Protein AF-A0A6V6YY08-F1 (afdb_monomer)

Radius of gyration: 14.43 Å; Cα contacts (8 Å, |Δi|>4): 231; chains: 1; bounding box: 36×27×41 Å

Sequence (108 aa):
MWDEKTYLIHSSEENLTLHISELTDDYLDFTEKWTRMAPAGHNEAPAIFKKDGIYYMITSGCTGWEPNEARSFKSNSIWGPWESIGNPCTGKDADLTFHSQSTYILPA

Foldseek 3Di:
DDPPWDWDWAQDDVLQWIKIFTADPVNPGTDPDIATANGRQSWAQWAWDDDPQKIKIKTFHDPPQQAAFIWMWIASDPRDPIHTPGGPADDPCNRRVVVDGHHYDDDD

Secondary structure (DSSP, 8-state):
------EEEEEETTTTEEEEEEEPTTSSSEEEEEEEESTTS--EEEEEEEETTEEEEEEE---TTS----EEEEESSTTSPPEEEE----STTGGGGGG---------

Nearest PDB structures (foldseek):
  6euh-assembly2_B  TM=9.909E-01  e=3.787E-12  Bacteroides thetaiotaomicron VPI-5482
  6euj-assembly1_C  TM=9.656E-01  e=1.947E-10  Bacteroides thetaiotaomicron VPI-5482
  3vsf-assembly4_D  TM=9.374E-01  e=4.634E-08  Acetivibrio thermocellus ATCC 27405
  3nqh-assembly1_A  TM=7.608E-01  e=1.450E-05  Bacteroides thetaiotaomicron VPI-5482
  5a8d-assembly1_A  TM=8.014E-01  e=1.432E-02  Acetivibrio thermocellus

Structure (mmCIF, N/CA/C/O backbone):
data_AF-A0A6V6YY08-F1
#
_entry.id   AF-A0A6V6YY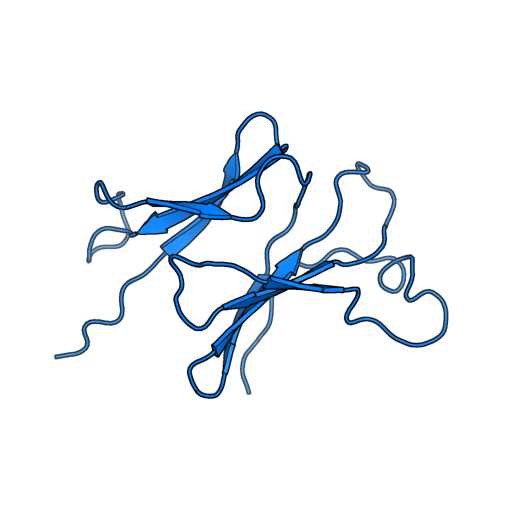08-F1
#
loop_
_atom_site.group_PDB
_atom_site.id
_atom_site.type_symbol
_atom_site.label_atom_id
_atom_site.label_alt_id
_atom_site.label_comp_id
_atom_site.label_asym_id
_atom_site.label_entity_id
_atom_site.label_seq_id
_atom_site.pdbx_PDB_ins_code
_atom_site.Cartn_x
_atom_site.Cartn_y
_atom_site.Cartn_z
_atom_site.occupancy
_atom_site.B_iso_or_equiv
_atom_site.auth_seq_id
_atom_site.auth_comp_id
_atom_site.auth_asym_id
_atom_site.auth_atom_id
_atom_site.pdbx_PDB_model_num
ATOM 1 N N . MET A 1 1 ? -23.657 -8.836 12.850 1.00 38.31 1 MET A N 1
ATOM 2 C CA . MET A 1 1 ? -22.863 -7.670 13.277 1.00 38.31 1 MET A CA 1
ATOM 3 C C . MET A 1 1 ? -21.567 -7.774 12.512 1.00 38.31 1 MET A C 1
ATOM 5 O O . MET A 1 1 ? -20.878 -8.771 12.675 1.00 38.31 1 MET A O 1
ATOM 9 N N . TRP A 1 2 ? -21.372 -6.888 11.542 1.00 37.53 2 TRP A N 1
ATOM 10 C CA . TRP A 1 2 ? -20.212 -6.915 10.662 1.00 37.53 2 TRP A CA 1
ATOM 11 C C . TRP A 1 2 ? -19.124 -6.089 11.336 1.00 37.53 2 TRP A C 1
ATOM 13 O O . TRP A 1 2 ? -19.212 -4.869 11.319 1.00 37.53 2 TRP A O 1
ATOM 23 N N . ASP A 1 3 ? -18.135 -6.738 11.943 1.00 52.75 3 ASP A N 1
ATOM 24 C CA . ASP A 1 3 ? -16.910 -6.049 12.360 1.00 52.75 3 ASP A CA 1
ATOM 25 C C . ASP A 1 3 ? -15.933 -6.056 11.176 1.00 52.75 3 ASP A C 1
ATOM 27 O O . ASP A 1 3 ? -14.870 -6.678 11.216 1.00 52.75 3 ASP A O 1
ATOM 31 N N . GLU A 1 4 ? -16.323 -5.413 10.072 1.00 80.12 4 GLU A N 1
ATOM 32 C CA . GLU A 1 4 ? -15.373 -5.081 9.012 1.00 80.12 4 GLU A CA 1
ATOM 33 C C . GLU A 1 4 ? -14.695 -3.767 9.392 1.00 80.12 4 GLU A C 1
ATOM 35 O O . GLU A 1 4 ? -15.293 -2.694 9.368 1.00 80.12 4 GLU A O 1
ATOM 40 N N . LYS A 1 5 ? -13.440 -3.877 9.828 1.00 92.75 5 LYS A N 1
ATOM 41 C CA . LYS A 1 5 ? -12.598 -2.733 10.168 1.00 92.75 5 LYS A CA 1
ATOM 42 C C . LYS A 1 5 ? -12.047 -2.075 8.906 1.00 92.75 5 LYS A C 1
ATOM 44 O O . LYS A 1 5 ? -11.703 -2.761 7.942 1.00 92.75 5 LYS A O 1
ATOM 49 N N . THR A 1 6 ? -11.922 -0.753 8.952 1.00 95.50 6 THR A N 1
ATOM 50 C CA . THR A 1 6 ? -11.407 0.071 7.852 1.00 95.50 6 THR A CA 1
ATOM 51 C C . THR A 1 6 ? -9.995 0.542 8.168 1.00 95.50 6 THR A C 1
ATOM 53 O O . THR A 1 6 ? -9.674 0.839 9.318 1.00 95.50 6 THR A O 1
ATOM 56 N N . TYR A 1 7 ? -9.150 0.621 7.140 1.00 96.56 7 TYR A N 1
ATOM 57 C CA . TYR A 1 7 ? -7.745 0.987 7.282 1.00 96.56 7 TYR A CA 1
ATOM 58 C C . TYR A 1 7 ? -7.368 2.091 6.296 1.00 96.56 7 TYR A C 1
ATOM 60 O O . TYR A 1 7 ? -7.691 1.992 5.111 1.00 96.56 7 TYR A O 1
ATOM 68 N N . LEU A 1 8 ? -6.637 3.102 6.765 1.00 97.50 8 LEU A N 1
ATOM 69 C CA . LEU A 1 8 ? -5.908 4.023 5.897 1.00 97.50 8 LEU A CA 1
ATOM 70 C C . LEU A 1 8 ? -4.509 3.466 5.643 1.00 97.50 8 LEU A C 1
ATOM 72 O O . LEU A 1 8 ? -3.811 3.084 6.582 1.00 97.50 8 LEU A O 1
ATOM 76 N N . ILE A 1 9 ? -4.095 3.467 4.379 1.00 97.25 9 ILE A N 1
ATOM 77 C CA . ILE A 1 9 ? -2.748 3.086 3.956 1.00 97.25 9 ILE A CA 1
ATOM 78 C C . ILE A 1 9 ? -2.134 4.289 3.256 1.00 97.25 9 ILE A C 1
ATOM 80 O O . ILE A 1 9 ? -2.704 4.784 2.283 1.00 97.25 9 ILE A O 1
ATOM 84 N N . HIS A 1 10 ? -0.996 4.772 3.748 1.00 95.19 10 HIS A N 1
ATOM 85 C CA . HIS A 1 10 ? -0.349 5.958 3.192 1.00 95.19 10 HIS A CA 1
ATOM 86 C C . HIS A 1 10 ? 1.173 5.907 3.328 1.00 95.19 10 HIS A C 1
ATOM 88 O O . HIS A 1 10 ? 1.708 5.303 4.261 1.00 95.19 10 HIS A O 1
ATOM 94 N N . SER A 1 11 ? 1.869 6.578 2.410 1.00 92.69 11 SER A N 1
ATOM 95 C CA . SER A 1 11 ? 3.299 6.857 2.544 1.00 92.69 11 SER A CA 1
ATOM 96 C C . SER A 1 11 ? 3.552 7.793 3.721 1.00 92.69 11 SER A C 1
ATOM 98 O O . SER A 1 11 ? 2.802 8.740 3.973 1.00 92.69 11 SER A O 1
ATOM 100 N N . SER A 1 12 ? 4.589 7.480 4.486 1.00 93.12 12 SER A N 1
ATOM 101 C CA . SER A 1 12 ? 4.989 8.170 5.706 1.00 93.12 12 SER A CA 1
ATOM 102 C C . SER A 1 12 ? 6.513 8.143 5.827 1.00 93.12 12 SER A C 1
ATOM 104 O O . SER A 1 12 ? 7.201 7.534 5.006 1.00 93.12 12 SER A O 1
ATOM 106 N N . GLU A 1 13 ? 7.050 8.812 6.848 1.00 93.69 13 GLU A N 1
ATOM 107 C CA . GLU A 1 13 ? 8.496 8.854 7.123 1.00 93.69 13 GLU A CA 1
ATOM 108 C C . GLU A 1 13 ? 9.305 9.306 5.898 1.00 93.69 13 GLU A C 1
ATOM 110 O O . GLU A 1 13 ? 10.173 8.584 5.427 1.00 93.69 13 GLU A O 1
ATOM 115 N N . GLU A 1 14 ? 8.979 10.481 5.349 1.00 91.75 14 GLU A N 1
ATOM 116 C CA . GLU A 1 14 ? 9.637 11.020 4.143 1.00 91.75 14 GLU A CA 1
ATOM 117 C C . GLU A 1 14 ? 9.531 10.073 2.931 1.00 91.75 14 GLU A C 1
ATOM 119 O O . GLU A 1 14 ? 10.474 9.914 2.160 1.00 91.75 14 GLU A O 1
ATOM 124 N N . ASN A 1 15 ? 8.364 9.435 2.771 1.00 89.56 15 ASN A N 1
ATOM 125 C CA . ASN A 1 15 ? 8.053 8.453 1.723 1.00 89.56 15 ASN A CA 1
ATOM 126 C C . ASN A 1 15 ? 8.865 7.150 1.809 1.00 89.56 15 ASN A C 1
ATOM 128 O O . ASN A 1 15 ? 8.866 6.345 0.882 1.00 89.56 15 ASN A O 1
ATOM 132 N N . LEU A 1 16 ? 9.545 6.894 2.929 1.00 88.88 16 LEU A N 1
ATOM 133 C CA . LEU A 1 16 ? 10.350 5.686 3.110 1.00 88.88 16 LEU A CA 1
ATOM 134 C C . LEU A 1 16 ? 9.511 4.458 3.463 1.00 88.88 16 LEU A C 1
ATOM 136 O O . LEU A 1 16 ? 9.890 3.337 3.108 1.00 88.88 16 LEU A O 1
ATOM 140 N N . THR A 1 17 ? 8.401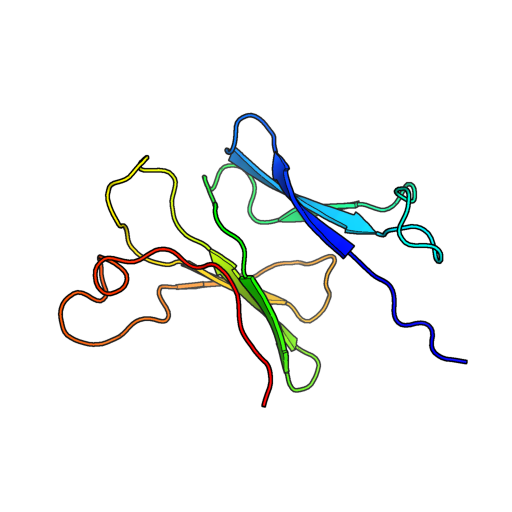 4.657 4.175 1.00 92.38 17 THR A N 1
ATOM 141 C CA . THR A 1 17 ? 7.665 3.585 4.854 1.00 92.38 17 THR A CA 1
ATOM 142 C C . THR A 1 17 ? 6.161 3.776 4.688 1.00 92.38 17 THR A C 1
ATOM 144 O O . THR A 1 17 ? 5.639 4.856 4.955 1.00 92.38 17 THR A O 1
ATOM 147 N N . LEU A 1 18 ? 5.437 2.711 4.329 1.00 95.19 18 LEU A N 1
ATOM 148 C CA . LEU A 1 18 ? 3.974 2.732 4.355 1.00 95.19 18 LEU A CA 1
ATOM 149 C C . LEU A 1 18 ? 3.473 2.534 5.789 1.00 95.19 18 LEU A C 1
ATOM 151 O O . LEU A 1 18 ? 3.904 1.615 6.492 1.00 95.19 18 LEU A O 1
ATOM 155 N N . HIS A 1 19 ? 2.542 3.377 6.221 1.00 97.19 19 HIS A N 1
ATOM 156 C CA . HIS A 1 19 ? 1.779 3.194 7.455 1.00 97.19 19 HIS A CA 1
ATOM 157 C C . HIS A 1 19 ? 0.418 2.586 7.127 1.00 97.19 19 HIS A C 1
ATOM 159 O O . HIS A 1 19 ? -0.191 2.924 6.112 1.00 97.19 19 HIS A O 1
ATOM 165 N N . ILE A 1 20 ? -0.044 1.677 7.986 1.00 97.69 20 ILE A N 1
ATOM 166 C CA . ILE A 1 20 ? -1.397 1.116 7.947 1.00 97.69 20 ILE A CA 1
ATOM 167 C C . ILE A 1 20 ? -2.055 1.399 9.294 1.00 97.69 20 ILE A C 1
ATOM 169 O O . ILE A 1 20 ? -1.619 0.845 10.306 1.00 97.69 20 ILE A O 1
ATOM 173 N N . SER A 1 21 ? -3.097 2.226 9.299 1.00 97.75 21 SER A N 1
ATOM 174 C CA . SER A 1 21 ? -3.772 2.708 10.512 1.00 97.75 21 SER A CA 1
ATOM 175 C C . SER A 1 21 ? -5.245 2.313 10.501 1.00 97.75 21 SER A C 1
ATOM 177 O O . SER A 1 21 ? -5.928 2.523 9.500 1.00 97.75 21 SER A O 1
ATOM 179 N N . GLU A 1 22 ? -5.747 1.736 11.593 1.00 97.50 22 GLU A N 1
ATOM 180 C CA . GLU A 1 22 ? -7.174 1.419 11.748 1.00 97.50 22 GLU A CA 1
ATOM 181 C C . GLU A 1 22 ? -7.978 2.686 12.038 1.00 97.50 22 GLU A C 1
ATOM 183 O O . GLU A 1 22 ? -7.608 3.475 12.911 1.00 97.50 22 GLU A O 1
ATOM 188 N N . LEU A 1 23 ? -9.079 2.860 11.308 1.00 97.44 23 LEU A N 1
ATOM 189 C CA . LEU A 1 23 ? -10.001 3.976 11.483 1.00 97.44 23 LEU A CA 1
ATOM 190 C C . LEU A 1 23 ? -11.038 3.678 12.571 1.00 97.44 23 LEU A C 1
ATOM 192 O O . LEU A 1 23 ? -11.374 2.519 12.834 1.00 97.44 23 LEU A O 1
ATOM 196 N N . THR A 1 24 ? -11.567 4.736 13.180 1.00 96.25 24 THR A N 1
ATOM 197 C CA . THR A 1 24 ? -12.780 4.684 14.002 1.00 96.25 24 THR A CA 1
ATOM 198 C C . THR A 1 24 ? -13.965 4.162 13.192 1.00 96.25 24 THR A C 1
ATOM 200 O O . THR A 1 24 ? -13.955 4.195 11.964 1.00 96.25 24 THR A O 1
ATOM 203 N N . ASP A 1 25 ? -15.010 3.674 13.862 1.00 94.06 25 ASP A N 1
ATOM 204 C CA . ASP A 1 25 ? -16.150 3.042 13.178 1.00 94.06 25 ASP A CA 1
ATOM 205 C C . ASP A 1 25 ? -16.950 4.023 12.287 1.00 94.06 25 ASP A C 1
ATOM 207 O O . ASP A 1 25 ? -17.666 3.589 11.388 1.00 94.06 25 ASP A O 1
ATOM 211 N N . ASP A 1 26 ? -16.817 5.338 12.503 1.00 95.12 26 ASP A N 1
ATOM 212 C CA . ASP A 1 26 ? -17.375 6.3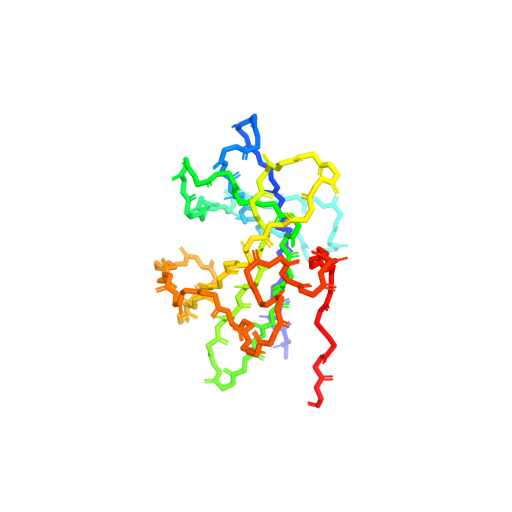93 11.640 1.00 95.12 26 ASP A CA 1
ATOM 213 C C . ASP A 1 26 ? -16.445 6.807 10.482 1.00 95.12 26 ASP A C 1
ATOM 215 O O . ASP A 1 26 ? -16.837 7.603 9.629 1.00 95.12 26 ASP A O 1
ATOM 219 N N . TYR A 1 27 ? -15.235 6.243 10.432 1.00 96.06 27 TYR A N 1
ATOM 220 C CA . TYR A 1 27 ? -14.181 6.488 9.444 1.00 96.06 27 TYR A CA 1
ATOM 221 C C . TYR A 1 27 ? -13.639 7.925 9.414 1.00 96.06 27 TYR A C 1
ATOM 223 O O . TYR A 1 27 ? -13.003 8.314 8.432 1.00 96.06 27 TYR A O 1
ATOM 231 N N . LEU A 1 28 ? -13.885 8.718 10.461 1.00 97.00 28 LEU A N 1
ATOM 232 C CA . LEU A 1 28 ? -13.489 10.129 10.513 1.00 97.00 28 LEU A CA 1
ATOM 233 C C . LEU A 1 28 ? -12.180 10.377 11.269 1.00 97.00 28 LEU A C 1
ATOM 235 O O . LEU A 1 28 ? -11.607 11.456 11.124 1.00 97.00 28 LEU A O 1
ATOM 239 N N . ASP A 1 29 ? -11.704 9.405 12.048 1.00 97.81 29 ASP A N 1
ATOM 240 C CA . ASP A 1 29 ? -10.462 9.507 12.812 1.00 97.81 29 ASP A CA 1
ATOM 241 C C . ASP A 1 29 ? -9.728 8.157 12.866 1.00 97.81 29 ASP A C 1
ATOM 243 O O . ASP A 1 29 ? -10.200 7.128 12.371 1.00 97.81 29 ASP A O 1
ATOM 247 N N . PHE A 1 30 ? -8.545 8.160 13.465 1.00 97.44 30 PHE A N 1
ATOM 248 C CA . PHE A 1 30 ? -7.750 6.977 13.733 1.00 97.44 30 PHE A CA 1
ATOM 249 C C . PHE A 1 30 ? -8.043 6.421 15.122 1.00 97.44 30 PHE A C 1
ATOM 251 O O . PHE A 1 30 ? -8.265 7.141 16.094 1.00 97.44 30 PHE A O 1
ATOM 258 N N . THR A 1 31 ? -7.954 5.104 15.234 1.00 95.94 31 THR A N 1
ATOM 259 C CA . THR A 1 31 ? -7.686 4.466 16.523 1.00 95.94 31 THR A CA 1
ATOM 260 C C . THR A 1 31 ? -6.195 4.588 16.868 1.00 95.94 31 THR A C 1
ATOM 262 O O . THR A 1 31 ? -5.387 5.081 16.083 1.00 95.94 31 THR A O 1
ATOM 265 N N . GLU A 1 32 ? -5.780 4.062 18.020 1.00 95.94 32 GLU A N 1
ATOM 266 C CA . GLU A 1 32 ? -4.357 3.984 18.389 1.00 95.94 32 GLU A CA 1
ATOM 267 C C . GLU A 1 32 ? -3.610 2.820 17.706 1.00 95.94 32 GLU A C 1
ATOM 269 O O . GLU A 1 32 ? -2.404 2.643 17.902 1.00 95.94 32 GLU A O 1
ATOM 274 N N . LYS A 1 33 ? -4.305 1.997 16.909 1.00 97.06 33 LYS A N 1
ATOM 275 C CA . LYS A 1 33 ? -3.737 0.792 16.308 1.00 97.06 33 LYS A CA 1
ATOM 276 C C . LYS A 1 33 ? -3.233 1.056 14.894 1.00 97.06 33 LYS A C 1
ATOM 278 O O . LYS A 1 33 ? -4.002 1.300 13.964 1.00 97.06 33 LYS A O 1
ATOM 283 N N . TRP A 1 34 ? -1.925 0.917 14.719 1.00 97.19 34 TRP A N 1
ATOM 284 C CA . TRP A 1 34 ? -1.267 1.072 13.427 1.00 97.19 34 TRP A CA 1
ATOM 285 C C . TRP A 1 34 ? -0.019 0.188 13.320 1.00 97.19 34 TRP A C 1
ATOM 287 O O . TRP A 1 34 ? 0.472 -0.353 14.313 1.00 97.19 34 TRP A O 1
ATOM 297 N N . THR A 1 35 ? 0.492 0.014 12.102 1.00 96.44 35 THR A N 1
ATOM 298 C CA . THR A 1 35 ? 1.750 -0.695 11.838 1.00 96.44 35 THR A CA 1
ATOM 299 C C . THR A 1 35 ? 2.527 -0.070 10.681 1.00 96.44 35 THR A C 1
ATOM 301 O O . THR A 1 35 ? 1.984 0.694 9.881 1.00 96.44 35 THR A O 1
ATOM 304 N N . ARG A 1 36 ? 3.805 -0.443 10.572 1.00 95.19 36 ARG A N 1
ATOM 305 C CA . ARG A 1 36 ? 4.671 -0.145 9.426 1.00 95.19 36 ARG A CA 1
ATOM 306 C C . ARG A 1 36 ? 4.699 -1.333 8.478 1.00 95.19 36 ARG A C 1
ATOM 308 O O . ARG A 1 36 ? 4.952 -2.463 8.897 1.00 95.19 36 ARG A O 1
ATOM 315 N N . MET A 1 37 ? 4.521 -1.066 7.195 1.00 90.00 37 MET A N 1
ATOM 316 C CA . MET A 1 37 ? 4.670 -2.040 6.123 1.00 90.00 37 MET A CA 1
ATOM 317 C C . MET A 1 37 ? 5.927 -1.705 5.307 1.00 90.00 37 MET A C 1
ATOM 319 O O . MET A 1 37 ? 6.143 -0.551 4.943 1.00 90.00 37 MET A O 1
ATOM 323 N N . ALA A 1 38 ? 6.769 -2.723 5.071 1.00 78.75 38 ALA A N 1
ATOM 324 C CA . ALA A 1 38 ? 8.020 -2.650 4.301 1.00 78.75 38 ALA A CA 1
ATOM 325 C C . ALA A 1 38 ? 8.845 -1.360 4.545 1.00 78.75 38 ALA A C 1
ATOM 327 O O . ALA A 1 38 ? 9.019 -0.557 3.623 1.00 78.75 38 ALA A O 1
ATOM 328 N N . PRO A 1 39 ? 9.334 -1.144 5.783 1.00 81.56 39 PRO A N 1
ATOM 329 C CA . PRO A 1 39 ? 10.059 0.071 6.142 1.00 81.56 39 PRO A CA 1
ATOM 330 C C . PRO A 1 39 ? 11.332 0.259 5.314 1.00 81.56 39 PRO A C 1
ATOM 332 O O . PRO A 1 39 ? 12.004 -0.715 4.972 1.00 81.56 39 PRO A O 1
ATOM 335 N N . ALA A 1 40 ? 11.663 1.524 5.035 1.00 77.62 40 ALA A N 1
ATOM 336 C CA . ALA A 1 40 ? 12.808 1.942 4.216 1.00 77.62 40 ALA A CA 1
ATOM 337 C C . ALA A 1 40 ? 12.797 1.411 2.765 1.00 77.62 40 ALA A C 1
ATOM 339 O O . ALA A 1 40 ? 13.844 1.287 2.128 1.00 77.62 40 ALA A O 1
ATOM 340 N N . GLY A 1 41 ? 11.613 1.104 2.229 1.00 80.31 41 GLY A N 1
ATOM 341 C CA . GLY A 1 41 ? 11.443 0.578 0.877 1.00 80.31 41 GLY A CA 1
ATOM 342 C C . GLY A 1 41 ? 11.246 1.642 -0.204 1.00 80.31 41 GLY A C 1
ATOM 343 O O . GLY A 1 41 ? 11.476 1.337 -1.370 1.00 80.31 41 GLY A O 1
ATOM 344 N N . HIS A 1 42 ? 10.833 2.868 0.140 1.00 90.50 42 HIS A N 1
ATOM 345 C CA . HIS A 1 42 ? 10.302 3.846 -0.829 1.00 90.50 42 HIS A CA 1
ATOM 346 C C . HIS A 1 42 ? 9.144 3.268 -1.662 1.00 90.50 42 HIS A C 1
ATOM 348 O O . HIS A 1 42 ? 9.204 3.244 -2.894 1.00 90.50 42 HIS A O 1
ATOM 354 N N . ASN A 1 43 ? 8.148 2.694 -0.981 1.00 92.12 43 ASN A N 1
ATOM 355 C CA . ASN A 1 43 ? 6.951 2.158 -1.625 1.00 92.12 43 ASN A CA 1
ATOM 356 C C . ASN A 1 43 ? 5.873 3.243 -1.669 1.00 92.12 43 ASN A C 1
ATOM 358 O O . ASN A 1 43 ? 5.441 3.708 -0.621 1.00 92.12 43 ASN A O 1
ATOM 362 N N . GLU A 1 44 ? 5.424 3.583 -2.873 1.00 93.94 44 GLU A N 1
ATOM 363 C CA . GLU A 1 44 ? 4.441 4.634 -3.148 1.00 93.94 44 GLU A CA 1
ATOM 364 C C . GLU A 1 44 ? 3.189 4.054 -3.826 1.00 93.94 44 GLU A C 1
ATOM 366 O O . GLU A 1 44 ? 3.161 2.887 -4.223 1.00 93.94 44 GLU A O 1
ATOM 371 N N . ALA A 1 45 ? 2.149 4.876 -3.983 1.00 96.38 45 ALA A N 1
ATOM 372 C CA . ALA A 1 45 ? 0.940 4.546 -4.746 1.00 96.38 45 ALA A CA 1
ATOM 373 C C . ALA A 1 45 ? 0.288 3.180 -4.389 1.00 96.38 45 ALA A C 1
ATOM 375 O O . ALA A 1 45 ? 0.063 2.347 -5.278 1.00 96.38 45 ALA A O 1
ATOM 376 N N . PRO A 1 46 ? -0.003 2.912 -3.097 1.00 97.44 46 PRO A N 1
ATOM 377 C CA . PRO A 1 46 ? -0.501 1.614 -2.653 1.00 97.44 46 PRO A CA 1
ATOM 378 C C . PRO A 1 46 ? -1.915 1.318 -3.173 1.00 97.44 46 PRO A C 1
ATOM 380 O O . PRO A 1 46 ? -2.846 2.088 -2.954 1.00 97.44 46 PRO A O 1
ATOM 383 N N . ALA A 1 47 ? -2.093 0.146 -3.785 1.00 98.06 47 ALA A N 1
ATOM 384 C CA . ALA A 1 47 ? -3.389 -0.423 -4.148 1.00 98.06 47 ALA A CA 1
ATOM 385 C C . ALA A 1 47 ? -3.545 -1.805 -3.495 1.00 98.06 47 ALA A C 1
ATOM 387 O O . ALA A 1 47 ? -2.782 -2.727 -3.788 1.00 98.06 47 ALA A O 1
ATOM 388 N N . ILE A 1 48 ? -4.519 -1.947 -2.593 1.00 97.06 48 ILE A N 1
ATOM 389 C CA . ILE A 1 48 ? -4.737 -3.156 -1.785 1.00 97.06 48 ILE A CA 1
ATOM 390 C C . ILE A 1 48 ? -6.038 -3.865 -2.174 1.00 97.06 48 ILE A C 1
ATOM 392 O O . ILE A 1 48 ? -7.039 -3.224 -2.482 1.00 97.06 48 ILE A O 1
ATOM 396 N N . PHE A 1 49 ? -6.046 -5.194 -2.097 1.00 96.38 49 PHE A N 1
ATOM 397 C CA . PHE A 1 49 ? -7.263 -6.006 -2.114 1.00 96.38 49 PHE A CA 1
ATOM 398 C C . PHE A 1 49 ? -7.098 -7.252 -1.234 1.00 96.38 49 PHE A C 1
ATOM 400 O O . PHE A 1 49 ? -5.988 -7.617 -0.843 1.00 96.38 49 PHE A O 1
ATOM 407 N N . LYS A 1 50 ? -8.211 -7.918 -0.916 1.00 95.06 50 LYS A N 1
ATOM 408 C CA . LYS A 1 50 ? -8.220 -9.190 -0.186 1.00 95.06 50 LYS A CA 1
ATOM 409 C C . LYS A 1 50 ? -8.865 -10.269 -1.045 1.00 95.06 50 LYS A C 1
ATOM 411 O O . LYS A 1 50 ? -9.940 -10.049 -1.594 1.00 95.06 50 LYS A O 1
ATOM 416 N N . LYS A 1 51 ? -8.227 -11.434 -1.144 1.00 95.19 51 LYS A N 1
ATOM 417 C CA . LYS A 1 51 ? -8.743 -12.601 -1.867 1.00 95.19 51 LYS A CA 1
ATOM 418 C C . LYS A 1 51 ? -8.438 -13.872 -1.086 1.00 95.19 51 LYS A C 1
ATOM 420 O O . LYS A 1 51 ? -7.312 -14.053 -0.636 1.00 95.19 51 LYS A O 1
ATOM 425 N N . ASP A 1 52 ? -9.447 -14.723 -0.902 1.00 94.81 52 ASP A N 1
ATOM 426 C CA . ASP A 1 52 ? -9.325 -16.027 -0.230 1.00 94.81 52 ASP A CA 1
ATOM 427 C C . ASP A 1 52 ? -8.625 -15.949 1.145 1.00 94.81 52 ASP A C 1
ATOM 429 O O . ASP A 1 52 ? -7.819 -16.796 1.519 1.00 94.81 52 ASP A O 1
ATOM 433 N N . GLY A 1 53 ? -8.917 -14.886 1.906 1.00 93.38 53 GLY A N 1
ATOM 434 C CA . GLY A 1 53 ? -8.333 -14.641 3.230 1.00 93.38 53 GLY A CA 1
ATOM 435 C C . GLY A 1 53 ? -6.965 -13.946 3.229 1.00 93.38 53 GLY A C 1
ATOM 436 O O . GLY A 1 53 ? -6.534 -13.500 4.290 1.00 93.38 53 GLY A O 1
ATOM 437 N N . ILE A 1 54 ? -6.326 -13.776 2.071 1.00 96.44 54 ILE A N 1
ATOM 438 C CA . ILE A 1 54 ? -4.997 -13.172 1.920 1.00 96.44 54 ILE A CA 1
ATOM 439 C C . ILE A 1 54 ? -5.134 -11.720 1.452 1.00 96.44 54 ILE A C 1
ATOM 441 O O . ILE A 1 54 ? -5.877 -11.423 0.515 1.00 96.44 54 ILE A O 1
ATOM 445 N N . TYR A 1 55 ? -4.414 -10.808 2.100 1.00 96.81 55 TYR A N 1
ATOM 446 C CA . TYR A 1 55 ? -4.239 -9.432 1.646 1.00 96.81 55 TYR A CA 1
ATOM 447 C C . TYR A 1 55 ? -3.121 -9.372 0.614 1.00 96.81 55 TYR A C 1
ATOM 449 O O . TYR A 1 55 ? -2.051 -9.937 0.835 1.00 96.81 55 TYR A O 1
ATOM 457 N N . TYR A 1 56 ? -3.354 -8.646 -0.471 1.00 97.38 56 TYR A N 1
ATOM 458 C CA . TYR A 1 56 ? -2.376 -8.354 -1.508 1.00 97.38 56 TYR A CA 1
ATOM 459 C C . TYR A 1 56 ? -2.281 -6.847 -1.696 1.00 97.38 56 TYR A C 1
ATOM 461 O O . TYR A 1 56 ? -3.301 -6.159 -1.697 1.00 97.38 56 TYR A O 1
ATOM 469 N N . MET A 1 57 ? -1.068 -6.339 -1.877 1.00 97.44 57 MET A N 1
ATOM 470 C CA . MET A 1 57 ? -0.817 -4.924 -2.132 1.00 97.44 57 MET A CA 1
ATOM 471 C C . MET A 1 57 ? 0.142 -4.774 -3.305 1.00 97.44 57 MET A C 1
ATOM 473 O O . MET A 1 57 ? 1.159 -5.464 -3.345 1.00 97.44 57 MET A O 1
ATOM 477 N N . ILE A 1 58 ? -0.179 -3.877 -4.235 1.00 98.06 58 ILE A N 1
ATOM 478 C CA . ILE A 1 58 ? 0.714 -3.423 -5.304 1.00 98.06 58 ILE A CA 1
ATOM 479 C C . ILE A 1 58 ? 1.127 -1.984 -4.994 1.00 98.06 58 ILE A C 1
ATOM 481 O O . ILE A 1 58 ? 0.288 -1.173 -4.606 1.00 98.06 58 ILE A O 1
ATOM 485 N N . THR A 1 59 ? 2.410 -1.682 -5.150 1.00 97.81 59 THR A N 1
ATOM 486 C CA . THR A 1 59 ? 2.997 -0.352 -4.949 1.00 97.81 59 THR A CA 1
ATOM 487 C C . THR A 1 59 ? 3.956 -0.039 -6.099 1.00 97.81 59 THR A C 1
ATOM 489 O O . THR A 1 59 ? 4.410 -0.944 -6.805 1.00 97.81 59 THR A O 1
ATOM 492 N N . SER A 1 60 ? 4.331 1.226 -6.257 1.00 97.25 60 SER A N 1
ATOM 493 C CA . SER A 1 60 ? 5.465 1.636 -7.094 1.00 97.25 60 SER A CA 1
ATOM 494 C C . SER A 1 60 ? 6.697 1.951 -6.243 1.00 97.25 60 SER A C 1
ATOM 496 O O . SER A 1 60 ? 6.617 2.041 -5.017 1.00 97.25 60 SER A O 1
ATOM 498 N N . GLY A 1 61 ? 7.840 2.161 -6.890 1.00 94.12 61 GLY A N 1
ATOM 499 C CA . GLY A 1 61 ? 8.959 2.916 -6.325 1.00 94.12 61 GLY A CA 1
ATOM 500 C C . GLY A 1 61 ? 8.719 4.434 -6.345 1.00 94.12 61 GLY A C 1
ATOM 501 O O . GLY A 1 61 ? 7.704 4.908 -6.865 1.00 94.12 61 GLY A O 1
ATOM 502 N N . CYS A 1 62 ? 9.684 5.192 -5.815 1.00 92.50 62 CYS A N 1
ATOM 503 C CA . CYS A 1 62 ? 9.654 6.656 -5.721 1.00 92.50 62 CYS A CA 1
ATOM 504 C C . CYS A 1 62 ? 10.642 7.311 -6.710 1.00 92.50 62 CYS A C 1
ATOM 506 O O . CYS A 1 62 ? 11.761 7.663 -6.342 1.00 92.50 62 CYS A O 1
ATOM 508 N N . THR A 1 63 ? 10.233 7.475 -7.973 1.00 93.50 63 THR A N 1
ATOM 509 C CA . THR A 1 63 ? 11.050 8.052 -9.071 1.00 93.50 63 THR A CA 1
ATOM 510 C C . THR A 1 63 ? 10.412 9.301 -9.693 1.00 93.50 63 THR A C 1
ATOM 512 O O . THR A 1 63 ? 10.613 9.614 -10.865 1.00 93.50 63 THR A O 1
ATOM 515 N N . GLY A 1 64 ? 9.614 10.038 -8.915 1.00 93.88 64 GLY A N 1
ATOM 516 C CA . GLY A 1 64 ? 8.866 11.188 -9.423 1.00 93.88 64 GLY A CA 1
ATOM 517 C C . GLY A 1 64 ? 7.853 10.764 -10.487 1.00 93.88 64 GLY A C 1
ATOM 518 O O . GLY A 1 64 ? 6.996 9.930 -10.216 1.00 93.88 64 GLY A O 1
ATOM 519 N N . TRP A 1 65 ? 7.953 11.347 -11.685 1.00 95.75 65 TRP A N 1
ATOM 520 C CA . TRP A 1 65 ? 7.054 11.052 -12.809 1.00 95.75 65 TRP A CA 1
ATOM 521 C C . TRP A 1 65 ? 7.519 9.898 -13.696 1.00 95.75 65 TRP A C 1
ATOM 523 O O . TRP A 1 65 ? 6.743 9.426 -14.526 1.00 95.75 65 TRP A O 1
ATOM 533 N N . GLU A 1 66 ? 8.776 9.468 -13.575 1.00 97.38 66 GLU A N 1
ATOM 534 C CA . GLU A 1 66 ? 9.277 8.360 -14.382 1.00 97.38 66 GLU A CA 1
ATOM 535 C C . GLU A 1 66 ? 8.636 7.052 -13.900 1.00 97.38 66 GLU A C 1
ATOM 537 O O . GLU A 1 66 ? 8.687 6.769 -12.697 1.00 97.38 66 GLU A O 1
ATOM 542 N N . PRO A 1 67 ? 8.035 6.248 -14.796 1.00 96.69 67 PRO A N 1
ATOM 543 C CA . PRO A 1 67 ? 7.512 4.945 -14.422 1.00 96.69 67 PRO A CA 1
ATOM 544 C C . PRO A 1 67 ? 8.650 4.024 -13.976 1.00 96.69 67 PRO A C 1
ATOM 546 O O . PRO A 1 67 ? 9.793 4.151 -14.414 1.00 96.69 67 PRO A O 1
ATOM 549 N N . ASN A 1 68 ? 8.326 3.083 -13.099 1.00 97.81 68 ASN A N 1
ATOM 550 C CA . ASN A 1 68 ? 9.287 2.153 -12.525 1.00 97.81 68 ASN A CA 1
ATOM 551 C C . ASN A 1 68 ? 8.671 0.763 -12.358 1.00 97.81 68 ASN A C 1
ATOM 553 O O . ASN A 1 68 ? 7.483 0.553 -12.615 1.00 97.81 68 ASN A O 1
ATOM 557 N N . GLU A 1 69 ? 9.503 -0.181 -11.932 1.00 98.06 69 GLU A N 1
ATOM 558 C CA . GLU A 1 69 ? 9.093 -1.550 -11.669 1.00 98.06 69 GLU A CA 1
ATOM 559 C C . GLU A 1 69 ? 8.094 -1.608 -10.501 1.00 98.06 69 GLU A C 1
ATOM 561 O O . GLU A 1 69 ? 8.408 -1.216 -9.370 1.00 98.06 69 GLU A O 1
ATOM 566 N N . ALA A 1 70 ? 6.895 -2.132 -10.772 1.00 98.12 70 ALA A N 1
ATOM 567 C CA . ALA A 1 70 ? 5.898 -2.399 -9.747 1.00 98.12 70 ALA A CA 1
ATOM 568 C C . ALA A 1 70 ? 6.421 -3.408 -8.723 1.00 98.12 70 ALA A C 1
ATOM 570 O O . ALA A 1 70 ? 7.184 -4.327 -9.020 1.00 98.12 70 ALA A O 1
ATOM 571 N N . ARG A 1 71 ? 5.945 -3.269 -7.491 1.00 97.62 71 ARG A N 1
ATOM 572 C CA . ARG A 1 71 ? 6.259 -4.162 -6.380 1.00 97.62 71 ARG A CA 1
ATOM 573 C C . ARG A 1 71 ? 4.964 -4.709 -5.833 1.00 97.62 71 ARG A C 1
ATOM 575 O O . ARG A 1 71 ? 3.952 -4.012 -5.808 1.00 97.62 71 ARG A O 1
ATOM 582 N N . SER A 1 72 ? 4.986 -5.954 -5.387 1.00 97.56 72 SER A N 1
ATOM 583 C CA . SER A 1 72 ? 3.813 -6.566 -4.788 1.00 97.56 72 SER A CA 1
ATOM 584 C C . SER A 1 72 ? 4.146 -7.344 -3.530 1.00 97.56 72 SER A C 1
ATOM 586 O O . SER A 1 72 ? 5.251 -7.865 -3.356 1.00 97.56 72 SER A O 1
ATOM 588 N N . PHE A 1 73 ? 3.168 -7.387 -2.633 1.00 97.81 73 PHE A N 1
ATOM 589 C CA . PHE A 1 73 ? 3.290 -7.964 -1.305 1.00 97.81 73 PHE A CA 1
ATOM 590 C C . PHE A 1 73 ? 2.035 -8.751 -0.951 1.00 97.81 73 PHE A C 1
ATOM 592 O O . PHE A 1 73 ? 0.942 -8.426 -1.420 1.00 97.81 73 PHE A O 1
ATOM 599 N N . LYS A 1 74 ? 2.176 -9.747 -0.075 1.00 97.56 74 LYS A N 1
ATOM 600 C CA . LYS A 1 74 ? 1.050 -10.487 0.506 1.00 97.56 74 LYS A CA 1
ATOM 601 C C . LYS A 1 74 ? 1.156 -10.590 2.025 1.00 97.56 74 LYS A C 1
ATOM 603 O O . LYS A 1 74 ? 2.256 -10.598 2.580 1.00 97.56 74 LYS A O 1
ATOM 608 N N . SER A 1 75 ? 0.019 -10.728 2.698 1.00 97.31 75 SER A N 1
ATOM 609 C CA . SER A 1 75 ? -0.035 -11.104 4.110 1.00 97.31 75 SER A CA 1
ATOM 610 C C . SER A 1 75 ? -1.339 -11.813 4.469 1.00 97.31 75 SER A C 1
ATOM 612 O O . SER A 1 75 ? -2.395 -11.514 3.920 1.00 97.31 75 SER A O 1
ATOM 614 N N . ASN A 1 76 ? -1.285 -12.717 5.448 1.00 96.38 76 ASN A N 1
ATOM 615 C CA . ASN A 1 76 ? -2.481 -13.332 6.037 1.00 96.38 76 ASN A CA 1
ATOM 616 C C . ASN A 1 76 ? -3.184 -12.405 7.050 1.00 96.38 76 ASN A C 1
ATOM 618 O O . ASN A 1 76 ? -4.264 -12.725 7.541 1.00 96.38 76 ASN A O 1
ATOM 622 N N . SER A 1 77 ? -2.576 -11.266 7.390 1.00 95.44 77 SER A N 1
ATOM 623 C CA . SER A 1 77 ? -3.102 -10.275 8.327 1.00 95.44 77 SER A CA 1
ATOM 624 C C . SER A 1 77 ? -2.762 -8.879 7.822 1.00 95.44 77 SER A C 1
ATOM 626 O O . SER A 1 77 ? -1.632 -8.631 7.415 1.00 95.44 77 SER A O 1
ATOM 628 N N . ILE A 1 78 ? -3.698 -7.932 7.908 1.00 95.69 78 ILE A N 1
ATOM 629 C CA . ILE A 1 78 ? -3.421 -6.523 7.574 1.00 95.69 78 ILE A CA 1
ATOM 630 C C . ILE A 1 78 ? -2.243 -5.961 8.401 1.00 95.69 78 ILE A C 1
ATOM 632 O O . ILE A 1 78 ? -1.475 -5.122 7.933 1.00 95.69 78 ILE A O 1
ATOM 636 N N . TRP A 1 79 ? -2.043 -6.505 9.606 1.00 95.81 79 TRP A N 1
ATOM 637 C CA . TRP A 1 79 ? -0.982 -6.131 10.541 1.00 95.81 79 TRP A CA 1
ATOM 638 C C . TRP A 1 79 ? 0.389 -6.727 10.203 1.00 95.81 79 TRP A C 1
ATOM 640 O O . TRP A 1 79 ? 1.370 -6.445 10.890 1.00 95.81 79 TRP A O 1
ATOM 650 N N . GLY A 1 80 ? 0.468 -7.533 9.145 1.00 94.62 80 GLY A N 1
ATOM 651 C CA . GLY A 1 80 ? 1.673 -8.225 8.731 1.00 94.62 80 GLY A CA 1
ATOM 652 C C . GLY A 1 80 ? 1.914 -9.554 9.468 1.00 94.62 80 GLY A C 1
ATOM 653 O O . GLY A 1 80 ? 1.040 -10.049 10.185 1.00 94.62 80 GLY A O 1
ATOM 654 N N . PRO A 1 81 ? 3.105 -10.152 9.280 1.00 95.69 81 PRO A N 1
ATOM 655 C CA . PRO A 1 81 ? 4.188 -9.653 8.427 1.00 95.69 81 PRO A CA 1
ATOM 656 C C . PRO A 1 81 ? 3.788 -9.625 6.945 1.00 95.69 81 PRO A C 1
ATOM 658 O O . PRO A 1 81 ? 3.019 -10.470 6.488 1.00 95.69 81 PRO A O 1
ATOM 661 N N . TRP A 1 82 ? 4.293 -8.636 6.207 1.00 96.69 82 TRP A N 1
ATOM 662 C CA . TRP A 1 82 ? 4.095 -8.514 4.761 1.00 96.69 82 TRP A CA 1
ATOM 663 C C . TRP A 1 82 ? 5.290 -9.119 4.021 1.00 96.69 82 TRP A C 1
ATOM 665 O O . TRP A 1 82 ? 6.429 -8.711 4.239 1.00 96.69 82 TRP A O 1
ATOM 675 N N . GLU A 1 83 ? 5.029 -10.097 3.158 1.00 96.94 83 GLU A N 1
ATOM 676 C CA . GLU A 1 83 ? 6.029 -10.782 2.336 1.00 96.94 8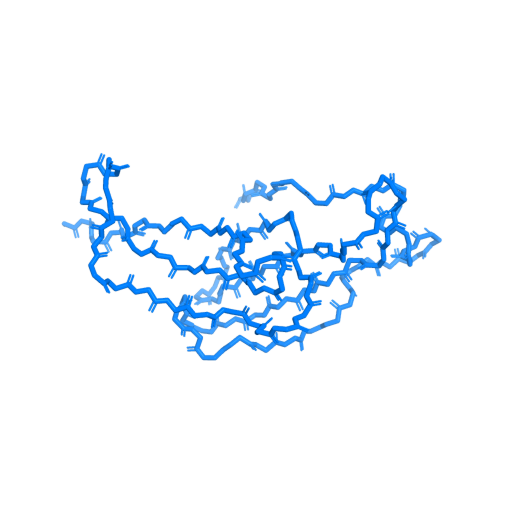3 GLU A CA 1
ATOM 677 C C . GLU A 1 83 ? 6.054 -10.156 0.940 1.00 96.94 83 GLU A C 1
ATOM 679 O O . GLU A 1 83 ? 5.007 -10.056 0.301 1.00 96.94 83 GLU A O 1
ATOM 684 N N . SER A 1 84 ? 7.234 -9.753 0.458 1.00 96.69 84 SER A N 1
ATOM 685 C CA . SER A 1 84 ? 7.408 -9.332 -0.938 1.00 96.69 84 SER A CA 1
ATOM 686 C C . SER A 1 84 ? 7.297 -10.536 -1.869 1.00 96.69 84 SER A C 1
ATOM 688 O O . SER A 1 84 ? 7.923 -11.566 -1.627 1.00 96.69 84 SER A O 1
ATOM 690 N N . ILE A 1 85 ? 6.526 -10.392 -2.943 1.00 97.25 85 ILE A N 1
ATOM 691 C CA . ILE A 1 85 ? 6.346 -11.412 -3.986 1.00 97.25 85 ILE A CA 1
ATOM 692 C C . ILE A 1 85 ? 6.804 -10.920 -5.371 1.00 97.25 85 ILE A C 1
ATOM 694 O O . ILE A 1 85 ? 6.540 -11.577 -6.373 1.00 97.25 85 ILE A O 1
ATOM 698 N N . GLY A 1 86 ? 7.542 -9.803 -5.418 1.00 97.25 86 GLY A N 1
ATOM 699 C CA . GLY A 1 86 ? 8.196 -9.284 -6.625 1.00 97.25 86 GLY A CA 1
ATOM 700 C C . GLY A 1 86 ? 7.299 -8.424 -7.518 1.00 97.25 86 GLY A C 1
ATOM 701 O O . GLY A 1 86 ? 6.271 -7.908 -7.074 1.00 97.25 86 GLY A O 1
ATOM 702 N N . ASN A 1 87 ? 7.716 -8.237 -8.770 1.00 98.19 87 ASN A N 1
ATOM 703 C CA . ASN A 1 87 ? 6.959 -7.505 -9.782 1.00 98.19 87 ASN A CA 1
ATOM 704 C C . ASN A 1 87 ? 5.824 -8.382 -10.345 1.00 98.19 87 ASN A C 1
ATOM 706 O O . ASN A 1 87 ? 6.103 -9.455 -10.886 1.00 98.19 87 ASN A O 1
ATOM 710 N N . PRO A 1 88 ? 4.550 -7.962 -10.229 1.00 97.81 88 PRO A N 1
ATOM 711 C CA . PRO A 1 88 ? 3.424 -8.728 -10.758 1.00 97.81 88 PRO A CA 1
ATOM 712 C C . PRO A 1 88 ? 3.254 -8.584 -12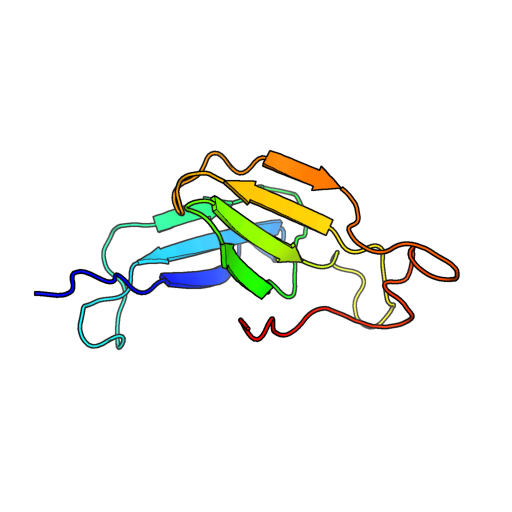.282 1.00 97.81 88 PRO A C 1
ATOM 714 O O . PRO A 1 88 ? 2.511 -9.357 -12.891 1.00 97.81 88 PRO A O 1
ATOM 717 N N . CYS A 1 89 ? 3.887 -7.590 -12.910 1.00 98.44 89 CYS A N 1
ATOM 718 C CA . CYS A 1 89 ? 3.790 -7.348 -14.344 1.00 98.44 89 CYS A CA 1
ATOM 719 C C . CYS A 1 89 ? 4.624 -8.367 -15.129 1.00 98.44 89 CYS A C 1
ATOM 721 O O . CYS A 1 89 ? 5.719 -8.756 -14.733 1.00 98.44 89 CYS A O 1
ATOM 723 N N . THR A 1 90 ? 4.115 -8.788 -16.286 1.00 98.31 90 THR A N 1
ATOM 724 C CA . THR A 1 90 ? 4.816 -9.702 -17.197 1.00 98.31 90 THR A CA 1
ATOM 725 C C . THR A 1 90 ? 4.677 -9.224 -18.638 1.00 98.31 90 THR A C 1
ATOM 727 O O . THR A 1 90 ? 3.690 -8.586 -18.996 1.00 98.31 90 THR A O 1
ATOM 730 N N . GLY A 1 91 ? 5.664 -9.538 -19.479 1.00 98.38 91 GLY A N 1
ATOM 731 C CA . GLY A 1 91 ? 5.676 -9.139 -20.887 1.00 98.38 91 GLY A CA 1
ATOM 732 C C . GLY A 1 91 ? 6.528 -7.901 -21.167 1.00 98.38 91 GLY A C 1
ATOM 733 O O . GLY A 1 91 ? 7.376 -7.513 -20.366 1.00 98.38 91 GLY A O 1
ATOM 734 N N . LYS A 1 92 ? 6.341 -7.320 -22.357 1.00 98.31 92 LYS A N 1
ATOM 735 C CA . LYS A 1 92 ? 7.096 -6.146 -22.809 1.00 98.31 92 LYS A CA 1
ATOM 736 C C . LYS A 1 92 ? 6.778 -4.938 -21.917 1.00 98.31 92 LYS A C 1
ATOM 738 O O . LYS A 1 92 ? 5.607 -4.676 -21.668 1.00 98.31 92 LYS A O 1
ATOM 743 N N . ASP A 1 93 ? 7.816 -4.217 -21.495 1.00 98.50 93 ASP A N 1
ATOM 744 C CA . ASP A 1 93 ? 7.757 -3.019 -20.640 1.00 98.50 93 ASP A CA 1
ATOM 745 C C . ASP A 1 93 ? 7.189 -3.274 -19.223 1.00 98.50 93 ASP A C 1
ATOM 747 O O . ASP A 1 93 ? 6.701 -2.360 -18.554 1.00 98.50 93 ASP A O 1
ATOM 751 N N . ALA A 1 94 ? 7.245 -4.522 -18.739 1.00 98.38 94 ALA A N 1
ATOM 752 C CA . ALA A 1 94 ? 6.832 -4.885 -17.3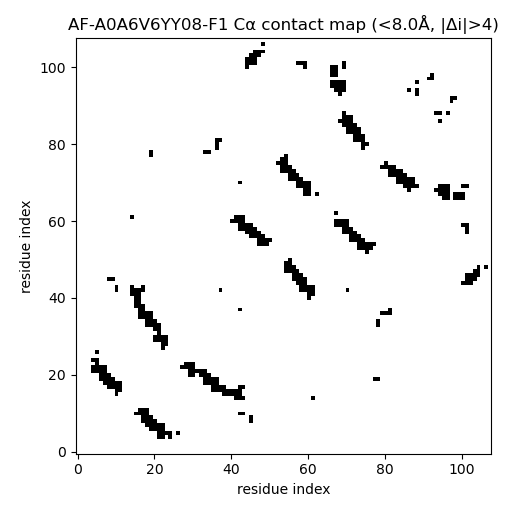80 1.00 98.38 94 ALA A CA 1
ATOM 753 C C . ALA A 1 94 ? 7.706 -4.245 -16.283 1.00 98.38 94 ALA A C 1
ATOM 755 O O . ALA A 1 94 ? 7.221 -3.984 -15.183 1.00 98.38 94 ALA A O 1
ATOM 756 N N . ASP A 1 95 ? 8.971 -3.958 -16.585 1.00 98.00 95 ASP A N 1
ATOM 757 C CA . ASP A 1 95 ? 9.922 -3.225 -15.740 1.00 98.00 95 ASP A CA 1
ATOM 758 C C . ASP A 1 95 ? 9.586 -1.729 -15.605 1.00 98.00 95 ASP A C 1
ATOM 760 O O . ASP A 1 95 ? 10.117 -1.051 -14.731 1.00 98.00 95 ASP A O 1
ATOM 764 N N . LEU A 1 96 ? 8.656 -1.228 -16.421 1.00 98.19 96 LEU A N 1
ATOM 765 C CA . LEU A 1 96 ? 8.105 0.127 -16.348 1.00 98.19 96 LEU A CA 1
ATOM 766 C C . LEU A 1 96 ? 6.623 0.127 -15.965 1.00 98.19 96 LEU A C 1
ATOM 768 O O . LEU A 1 96 ? 5.936 1.129 -16.160 1.00 98.19 96 LEU A O 1
ATOM 772 N N . THR A 1 97 ? 6.086 -1.007 -15.502 1.00 98.38 97 THR A N 1
ATOM 773 C CA . THR A 1 97 ? 4.649 -1.157 -15.222 1.00 98.38 97 THR A CA 1
ATOM 774 C C . THR A 1 97 ? 3.807 -0.700 -16.424 1.00 98.38 97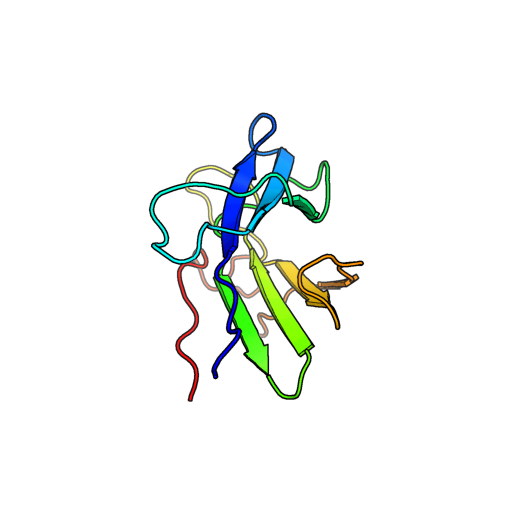 THR A C 1
ATOM 776 O O . THR A 1 97 ? 2.812 0.009 -16.287 1.00 98.38 97 THR A O 1
ATOM 779 N N . PHE A 1 98 ? 4.249 -1.037 -17.640 1.00 98.38 98 PHE A N 1
ATOM 780 C CA . PHE A 1 98 ? 3.630 -0.612 -18.900 1.00 98.38 98 PHE A CA 1
ATOM 781 C C . PHE A 1 98 ? 3.473 0.914 -19.038 1.00 98.38 98 PHE A C 1
ATOM 783 O O . PHE A 1 98 ? 2.473 1.391 -19.573 1.00 98.38 98 PHE A O 1
ATOM 790 N N . HIS A 1 99 ? 4.468 1.674 -18.569 1.00 98.19 99 HIS A N 1
ATOM 791 C CA . HIS A 1 99 ? 4.475 3.144 -18.532 1.00 98.19 99 HIS A CA 1
ATOM 792 C C . HIS A 1 99 ? 3.367 3.724 -17.642 1.00 98.19 99 HIS A C 1
ATOM 794 O O . HIS A 1 99 ? 2.737 4.725 -17.987 1.00 98.19 99 HIS A O 1
ATOM 800 N N . SER A 1 100 ? 3.105 3.083 -16.501 1.00 98.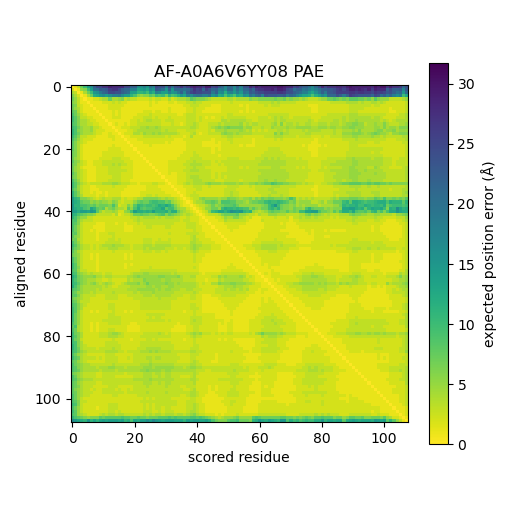06 100 SER A N 1
ATOM 801 C CA . SER A 1 100 ? 2.049 3.490 -15.570 1.00 98.06 100 SER A CA 1
ATOM 802 C C . SER A 1 100 ? 2.482 3.411 -14.103 1.00 98.06 100 SER A C 1
ATOM 804 O O . SER A 1 100 ? 3.580 2.964 -13.777 1.00 98.06 100 SER A O 1
ATOM 806 N N . GLN A 1 101 ? 1.602 3.871 -13.215 1.00 98.31 101 GLN A N 1
ATOM 807 C CA . GLN A 1 101 ? 1.735 3.776 -11.765 1.00 98.31 101 GLN A CA 1
ATOM 808 C C . GLN A 1 101 ? 0.405 3.269 -11.191 1.00 98.31 101 GLN A C 1
ATOM 810 O O . GLN A 1 101 ? -0.665 3.631 -11.686 1.00 98.31 101 GLN A O 1
ATOM 815 N N . SER A 1 102 ? 0.459 2.405 -10.174 1.00 97.88 102 SER A N 1
ATOM 816 C CA . SER A 1 102 ? -0.736 1.832 -9.546 1.00 97.88 102 SER A CA 1
ATOM 817 C C . SER A 1 102 ? -1.644 2.906 -8.941 1.00 97.88 102 SER A C 1
ATOM 819 O O . SER A 1 102 ? -1.186 3.945 -8.483 1.00 97.88 102 SER A O 1
ATOM 821 N N . THR A 1 103 ? -2.954 2.649 -8.918 1.00 98.19 103 THR A N 1
ATOM 822 C CA . THR A 1 103 ? -3.921 3.555 -8.271 1.00 98.19 103 THR A CA 1
ATOM 823 C C . THR A 1 103 ? -5.007 2.805 -7.511 1.00 98.19 103 THR A C 1
ATOM 825 O O . THR A 1 103 ? -5.275 3.115 -6.355 1.00 98.19 103 THR A O 1
ATOM 828 N N . TYR A 1 104 ? -5.612 1.786 -8.123 1.00 98.12 104 TYR A N 1
ATOM 829 C CA . TYR A 1 104 ? -6.717 1.052 -7.522 1.00 98.12 104 TYR A CA 1
ATOM 830 C C . TYR A 1 104 ? -6.864 -0.334 -8.150 1.00 98.12 104 TYR A C 1
ATOM 832 O O . TYR A 1 104 ? -6.525 -0.533 -9.317 1.00 98.12 104 TYR A O 1
ATOM 840 N N . ILE A 1 105 ? -7.396 -1.283 -7.379 1.00 97.69 105 ILE A N 1
ATOM 841 C CA . ILE A 1 105 ? -7.768 -2.621 -7.843 1.00 97.69 105 ILE A CA 1
ATOM 842 C C . ILE A 1 105 ? -9.249 -2.802 -7.527 1.00 97.69 105 ILE A C 1
ATOM 844 O O . ILE A 1 105 ? -9.637 -2.776 -6.363 1.00 97.69 105 ILE A O 1
ATOM 848 N N . LEU A 1 106 ? -10.066 -2.985 -8.564 1.00 95.75 106 LEU A N 1
ATOM 849 C CA . LEU A 1 106 ? -11.489 -3.277 -8.422 1.00 95.75 106 LEU A CA 1
ATOM 850 C C . LEU A 1 106 ? -11.681 -4.798 -8.276 1.00 95.75 106 LEU A C 1
ATOM 852 O O . LEU A 1 106 ? -11.325 -5.527 -9.205 1.00 95.75 106 LEU A O 1
ATOM 856 N N . PRO A 1 107 ? -12.212 -5.298 -7.145 1.00 86.31 107 PRO A N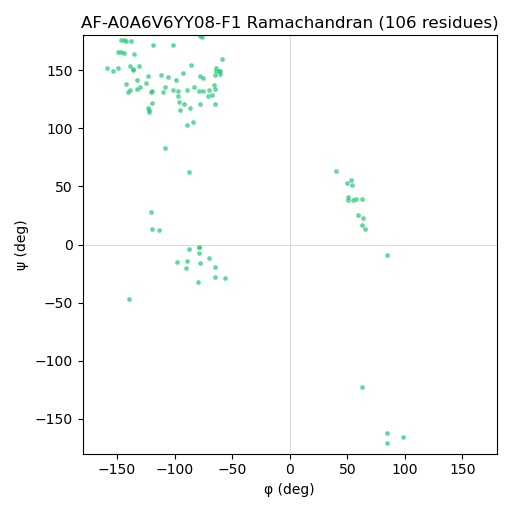 1
ATOM 857 C CA . PRO A 1 107 ? -12.527 -6.716 -6.987 1.00 86.31 107 PRO A CA 1
ATOM 858 C C . PRO A 1 107 ? -13.622 -7.168 -7.965 1.00 86.31 107 PRO A C 1
ATOM 860 O O . PRO A 1 107 ? -14.497 -6.378 -8.322 1.00 86.31 107 PRO A O 1
ATOM 863 N N . ALA A 1 108 ? -13.560 -8.436 -8.377 1.00 74.12 108 ALA A N 1
ATOM 864 C CA . ALA A 1 108 ? -14.544 -9.086 -9.247 1.00 74.12 108 ALA A CA 1
ATOM 865 C C . ALA A 1 108 ? -15.496 -9.987 -8.453 1.00 74.12 108 ALA A C 1
ATOM 867 O O . ALA A 1 108 ? -15.043 -10.543 -7.424 1.00 74.12 108 ALA A O 1
#

pLDDT: mean 93.66, std 9.81, range [37.53, 98.5]

Mean predicted aligned error: 3.5 Å

InterPro domains:
  IPR006710 Glycoside hydrolase, family 43 [PF04616] (3-85)
  IPR023296 Glycosyl hydrolase, five-bladed beta-propeller domain superfamily [G3DSA:2.115.10.20] (1-108)
  IPR023296 Glycosyl hydrolase, five-bladed beta-propeller domain superfamily [SSF75005] (3-106)

Solvent-accessible surface area (backbone atoms only — not comparable to full-atom values): 6348 Å² total; per-residue (Å²): 134,85,88,76,82,51,69,52,74,45,65,32,79,93,43,22,20,27,37,42,36,34,37,38,97,84,67,82,50,70,51,95,53,63,44,80,46,69,69,78,60,27,43,31,53,71,22,62,51,75,56,98,77,32,37,38,38,38,23,26,54,79,57,85,86,56,53,38,47,37,38,27,33,38,20,79,37,99,82,40,76,73,42,78,72,47,56,85,57,75,71,86,53,23,66,23,39,67,76,40,75,58,70,75,65,83,87,130

Organism: NCBI:txid554283